Protein AF-A0AAW2U0A8-F1 (afdb_monomer_lite)

InterPro domains:
  IPR014560 Uncharacterised conserved protein UCP030333, DNA/RNA-binding Alba-related [PTHR31947] (1-43)
  IPR036882 Alba-like domain superfamily [G3DSA:3.30.110.20] (1-50)

Organism: NCBI:txid2727402

pLDDT: mean 86.23, std 13.66, range [48.94, 97.56]

Sequence (50 aa):
MTSTVEIRDESRGRPISKAKIEIVLGKTEKFDELMAAAAEERAGDVEEQS

Radius of gyration: 21.99 Å; chains: 1; bounding box: 33×38×48 Å

Secondary structure (DSSP, 8-state):
-EEEEEEE-TTTSSEEEEEEE-------TTHHHHHHHHHHHHHHHHHHT-
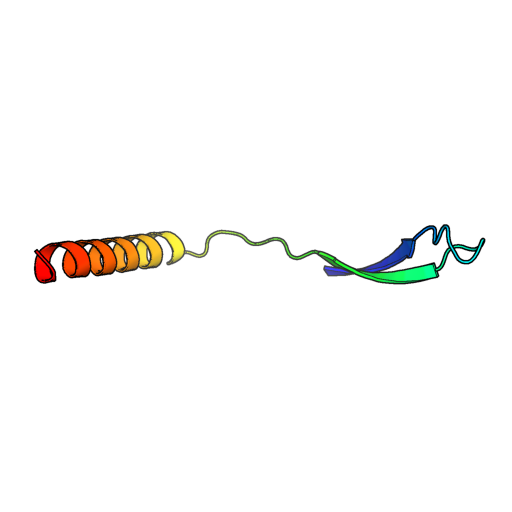
Foldseek 3Di:
DKDWDWDDDPVPRDTDIDIDDDDDDDDDPCNVVVVVVVVVVVVVVVVVVD

Structure (mmCIF, N/CA/C/O backbone):
data_AF-A0AAW2U0A8-F1
#
_entry.id   AF-A0AAW2U0A8-F1
#
loop_
_atom_site.group_PDB
_atom_site.id
_atom_site.type_symbol
_atom_site.label_atom_id
_atom_site.label_alt_id
_atom_site.label_comp_id
_atom_site.label_asym_id
_atom_site.label_entity_id
_atom_site.label_seq_id
_atom_site.pdbx_PDB_ins_code
_atom_site.Cartn_x
_atom_site.Cartn_y
_atom_site.Cartn_z
_atom_site.occupancy
_atom_site.B_iso_or_equiv
_atom_site.auth_seq_id
_atom_site.auth_comp_id
_atom_site.auth_asym_id
_atom_site.auth_atom_id
_atom_site.pdbx_PDB_model_num
ATOM 1 N N . MET A 1 1 ? 6.519 -7.649 -2.520 1.00 87.12 1 MET A N 1
ATOM 2 C CA . MET A 1 1 ? 7.348 -8.495 -3.405 1.00 87.12 1 MET A CA 1
ATOM 3 C C . MET A 1 1 ? 8.333 -7.606 -4.143 1.00 87.12 1 MET A C 1
ATOM 5 O O . MET A 1 1 ? 7.948 -6.529 -4.580 1.00 87.12 1 MET A O 1
ATOM 9 N N . THR A 1 2 ? 9.595 -8.013 -4.242 1.00 94.69 2 THR A N 1
ATOM 10 C CA . THR A 1 2 ? 10.617 -7.309 -5.031 1.00 94.69 2 THR A CA 1
ATOM 11 C C . THR A 1 2 ? 10.998 -8.151 -6.240 1.00 94.69 2 THR A C 1
ATOM 13 O O . THR A 1 2 ? 11.178 -9.360 -6.130 1.00 94.69 2 THR A O 1
ATOM 16 N N . SER A 1 3 ? 11.101 -7.512 -7.400 1.00 95.50 3 SER A N 1
ATOM 17 C CA . SER A 1 3 ? 11.500 -8.132 -8.662 1.00 95.50 3 SER A CA 1
ATOM 18 C C . SER A 1 3 ? 12.432 -7.206 -9.436 1.00 95.50 3 SER A C 1
ATOM 20 O O . SER A 1 3 ? 12.657 -6.057 -9.059 1.00 95.50 3 SER A O 1
ATOM 22 N N . THR A 1 4 ? 13.009 -7.703 -10.521 1.00 95.88 4 THR A N 1
ATOM 23 C CA . THR A 1 4 ? 13.745 -6.880 -11.480 1.00 95.88 4 THR A CA 1
ATOM 24 C C . THR A 1 4 ? 12.959 -6.858 -12.779 1.00 95.88 4 THR A C 1
ATOM 26 O O . THR A 1 4 ? 12.496 -7.902 -13.233 1.00 95.88 4 THR A O 1
ATOM 29 N N . VAL A 1 5 ? 12.790 -5.675 -13.364 1.00 94.56 5 VAL A N 1
ATOM 30 C CA . VAL A 1 5 ? 12.087 -5.491 -14.638 1.00 94.56 5 VAL A CA 1
ATOM 31 C C . VAL A 1 5 ? 12.986 -4.786 -15.639 1.00 94.56 5 VAL A C 1
ATOM 33 O O . VAL A 1 5 ? 13.807 -3.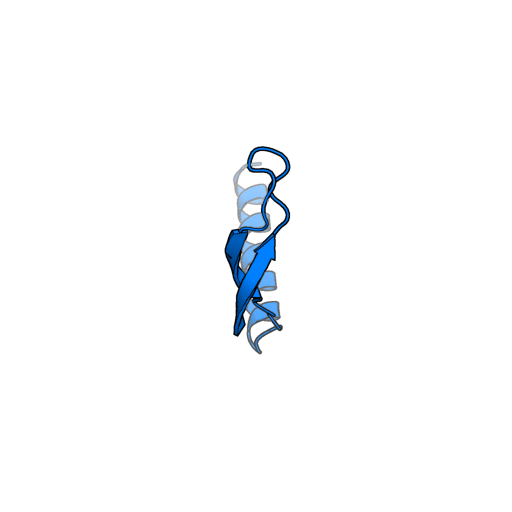945 -15.263 1.00 94.56 5 VAL A O 1
ATOM 36 N N . GLU A 1 6 ? 12.816 -5.117 -16.915 1.00 93.44 6 GLU A N 1
ATOM 37 C CA . GLU A 1 6 ? 13.436 -4.364 -17.999 1.00 93.44 6 GLU A CA 1
ATOM 38 C C . GLU A 1 6 ? 12.639 -3.091 -18.277 1.00 93.44 6 GLU A C 1
ATOM 40 O O . GLU A 1 6 ? 11.424 -3.116 -18.470 1.00 93.44 6 GLU A O 1
ATOM 45 N N . ILE A 1 7 ? 13.340 -1.964 -18.309 1.00 92.56 7 ILE A N 1
ATOM 46 C CA . ILE A 1 7 ? 12.788 -0.656 -18.639 1.00 92.56 7 ILE A CA 1
ATOM 47 C C . ILE A 1 7 ? 13.459 -0.191 -19.921 1.00 92.56 7 ILE A C 1
ATOM 49 O O . ILE A 1 7 ? 14.686 -0.205 -20.030 1.00 92.56 7 ILE A O 1
ATOM 53 N N . ARG A 1 8 ? 12.659 0.240 -20.898 1.00 88.31 8 ARG A N 1
ATOM 54 C CA . ARG A 1 8 ? 13.190 0.903 -22.089 1.00 88.31 8 ARG A CA 1
ATOM 55 C C . ARG A 1 8 ? 13.741 2.265 -21.684 1.00 88.31 8 ARG A C 1
ATOM 57 O O . ARG A 1 8 ? 13.000 3.117 -21.208 1.00 88.31 8 ARG A O 1
ATOM 64 N N . ASP A 1 9 ? 15.041 2.440 -21.858 1.00 83.44 9 ASP A N 1
ATOM 65 C CA . ASP A 1 9 ? 15.712 3.720 -21.680 1.00 83.44 9 ASP A CA 1
ATOM 66 C C . ASP A 1 9 ? 15.886 4.375 -23.057 1.00 83.44 9 ASP A C 1
ATOM 68 O O . ASP A 1 9 ? 16.753 3.977 -23.840 1.00 83.44 9 ASP A O 1
ATOM 72 N N . GLU A 1 10 ? 15.040 5.366 -23.361 1.00 80.75 10 GLU A N 1
ATOM 73 C CA . GLU A 1 10 ? 15.063 6.100 -24.636 1.00 80.75 10 GLU A CA 1
ATOM 74 C C . GLU A 1 10 ? 16.390 6.844 -24.858 1.00 80.75 10 GLU A C 1
ATOM 76 O O . GLU A 1 10 ? 16.774 7.087 -25.999 1.00 80.75 10 GLU A O 1
ATOM 81 N N . SER A 1 11 ? 17.142 7.135 -23.789 1.00 82.31 11 SER A N 1
ATOM 82 C CA . SER A 1 11 ? 18.431 7.828 -23.875 1.00 82.31 11 SER A CA 1
ATOM 83 C C . SER A 1 11 ? 19.606 6.904 -24.205 1.00 82.31 11 SER A C 1
ATOM 85 O O . SER A 1 11 ? 20.633 7.363 -24.705 1.00 82.31 11 SER A O 1
ATOM 87 N N . ARG A 1 12 ? 19.484 5.598 -23.927 1.00 77.25 12 ARG A N 1
ATOM 88 C CA . ARG A 1 12 ? 20.597 4.634 -24.026 1.00 77.25 12 ARG A CA 1
ATOM 89 C C . ARG A 1 12 ? 20.425 3.568 -25.104 1.00 77.25 12 ARG A C 1
ATOM 91 O O . ARG A 1 12 ? 21.320 2.740 -25.262 1.00 77.25 12 ARG A O 1
ATOM 98 N N . GLY A 1 13 ? 19.314 3.563 -25.842 1.00 83.00 13 GLY A N 1
ATOM 99 C CA . GLY A 1 13 ? 19.087 2.674 -26.993 1.00 83.00 13 GLY A CA 1
ATOM 100 C C . GLY A 1 13 ? 19.002 1.173 -26.670 1.00 83.00 13 GLY A C 1
ATOM 101 O O . GLY A 1 13 ? 18.747 0.375 -27.568 1.00 83.00 13 GLY A O 1
ATOM 102 N N . ARG A 1 14 ? 19.183 0.773 -25.404 1.00 84.56 14 ARG A N 1
ATOM 103 C CA . ARG A 1 14 ? 19.035 -0.604 -24.914 1.00 84.56 14 ARG A CA 1
ATOM 104 C C . ARG A 1 14 ? 18.212 -0.637 -23.622 1.00 84.56 14 ARG A C 1
ATOM 106 O O . ARG A 1 14 ? 18.330 0.295 -22.823 1.00 84.56 14 ARG A O 1
ATOM 113 N N . PRO A 1 15 ? 17.413 -1.693 -23.387 1.00 88.12 15 PRO A N 1
ATOM 114 C CA . PRO A 1 15 ? 16.713 -1.872 -22.121 1.00 88.12 15 PRO A CA 1
ATOM 115 C C . PRO A 1 15 ? 17.683 -1.944 -20.934 1.00 88.12 15 PRO A C 1
ATOM 117 O O . PRO A 1 15 ? 18.802 -2.447 -21.057 1.00 88.12 15 PRO A O 1
ATOM 120 N N . ILE A 1 16 ? 17.249 -1.431 -19.782 1.00 92.44 16 ILE A N 1
ATOM 121 C CA . ILE A 1 16 ? 17.986 -1.489 -18.518 1.00 92.44 16 ILE A CA 1
ATOM 122 C C . ILE A 1 16 ? 17.179 -2.239 -17.464 1.00 92.44 16 ILE A C 1
ATOM 124 O O . ILE A 1 16 ? 15.974 -2.038 -17.327 1.00 92.44 16 ILE A O 1
ATOM 128 N N . SER A 1 17 ? 17.856 -3.066 -16.678 1.00 93.88 17 SER A N 1
ATOM 129 C CA . SER A 1 17 ? 17.233 -3.798 -15.578 1.00 93.88 17 SER A CA 1
ATOM 130 C C . SER A 1 17 ? 17.189 -2.926 -14.325 1.00 93.88 17 SER A C 1
ATOM 132 O O . SER A 1 17 ? 18.232 -2.494 -13.831 1.00 93.88 17 SER A O 1
ATOM 134 N N . LYS A 1 18 ? 15.991 -2.664 -13.791 1.00 94.12 18 LYS A N 1
ATOM 135 C CA . LYS A 1 18 ? 15.808 -1.956 -12.513 1.00 94.12 18 LYS A CA 1
ATOM 136 C C . LYS A 1 18 ? 15.053 -2.811 -11.509 1.00 94.12 18 LYS A C 1
ATOM 138 O O . LYS A 1 18 ? 14.167 -3.581 -11.873 1.00 94.12 18 LYS A O 1
ATOM 143 N N . ALA A 1 19 ? 15.392 -2.645 -10.233 1.00 96.12 19 ALA A N 1
ATOM 144 C CA . ALA A 1 19 ? 14.612 -3.216 -9.148 1.00 96.12 19 ALA A CA 1
ATOM 145 C C . ALA A 1 19 ? 13.235 -2.537 -9.086 1.00 96.12 19 ALA A C 1
ATOM 147 O O . ALA A 1 19 ? 13.128 -1.311 -9.133 1.00 96.12 19 ALA A O 1
ATOM 148 N N . LYS A 1 20 ? 12.191 -3.349 -8.976 1.00 95.56 20 LYS A N 1
ATOM 149 C CA . LYS A 1 20 ? 10.801 -2.956 -8.788 1.00 95.56 20 LYS A CA 1
ATOM 150 C C . LYS A 1 20 ? 10.326 -3.543 -7.467 1.00 95.56 20 LYS A C 1
ATOM 152 O O . LYS A 1 20 ? 10.526 -4.726 -7.200 1.00 95.56 20 LYS A O 1
ATOM 157 N N . ILE A 1 21 ? 9.694 -2.717 -6.644 1.00 96.56 21 ILE A N 1
ATOM 158 C CA . ILE A 1 21 ? 9.036 -3.156 -5.418 1.00 96.56 21 ILE A CA 1
ATOM 159 C C . ILE A 1 21 ? 7.532 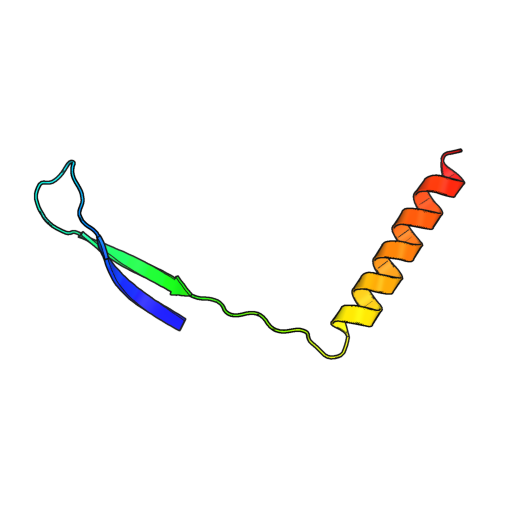-2.950 -5.564 1.00 96.56 21 ILE A C 1
ATOM 161 O O . ILE A 1 21 ? 7.079 -1.892 -5.989 1.00 96.56 21 ILE A O 1
ATOM 165 N N . GLU A 1 22 ? 6.765 -3.978 -5.227 1.00 95.94 22 GLU A N 1
ATOM 166 C CA . GLU A 1 22 ? 5.308 -3.935 -5.160 1.00 95.94 22 GLU A CA 1
ATOM 167 C C . GLU A 1 22 ? 4.890 -4.242 -3.724 1.00 95.94 22 GLU A C 1
ATOM 169 O O . GLU A 1 22 ? 5.212 -5.308 -3.181 1.00 95.94 22 GLU A O 1
ATOM 174 N N . ILE A 1 23 ? 4.203 -3.288 -3.097 1.00 96.50 23 ILE A N 1
ATOM 175 C CA . ILE A 1 23 ? 3.695 -3.403 -1.730 1.00 96.50 23 ILE A CA 1
ATOM 176 C C . ILE A 1 23 ? 2.176 -3.298 -1.797 1.00 96.50 23 ILE A C 1
ATOM 178 O O . ILE A 1 23 ? 1.641 -2.257 -2.168 1.00 96.50 23 ILE A O 1
ATOM 182 N N . VAL A 1 24 ? 1.493 -4.384 -1.441 1.00 96.25 24 VAL A N 1
ATOM 183 C CA . VAL A 1 24 ? 0.041 -4.395 -1.254 1.00 96.25 24 VAL A CA 1
ATOM 184 C C . VAL A 1 24 ? -0.221 -4.238 0.233 1.00 96.25 24 VAL A C 1
ATOM 186 O O . VAL A 1 24 ? 0.286 -5.020 1.036 1.00 96.25 24 VAL A O 1
ATOM 189 N N . LEU A 1 25 ? -0.987 -3.215 0.589 1.00 96.38 25 LEU A N 1
ATOM 190 C CA . LEU A 1 25 ? -1.402 -2.961 1.961 1.00 96.38 25 LEU A CA 1
ATOM 191 C C . LEU A 1 25 ? -2.875 -3.334 2.122 1.00 96.38 25 LEU A C 1
ATOM 193 O O . LEU A 1 25 ? -3.675 -3.155 1.205 1.00 96.38 25 LEU A O 1
ATOM 197 N N . GLY A 1 26 ? -3.220 -3.842 3.300 1.00 96.00 26 GLY A N 1
ATOM 198 C CA . GLY A 1 26 ? -4.589 -4.125 3.714 1.00 96.00 26 GLY A CA 1
ATOM 199 C C . GLY A 1 26 ? -4.859 -3.504 5.077 1.00 96.00 26 GLY A C 1
ATOM 200 O O . GLY A 1 26 ? -3.922 -3.216 5.826 1.00 96.00 26 GLY A O 1
ATOM 201 N N . LYS A 1 27 ? -6.138 -3.288 5.396 1.00 97.25 27 LYS A N 1
ATOM 202 C CA . LYS A 1 27 ? -6.522 -2.836 6.734 1.00 97.25 27 LYS A CA 1
ATOM 203 C C . LYS A 1 27 ? -6.098 -3.876 7.766 1.00 97.25 27 LYS A C 1
ATOM 205 O O . LYS A 1 27 ? -6.321 -5.071 7.583 1.00 97.25 27 LYS A O 1
ATOM 210 N N . THR A 1 28 ? -5.503 -3.398 8.847 1.00 95.50 28 THR A N 1
ATOM 211 C CA . THR A 1 28 ? -5.286 -4.185 10.059 1.00 95.50 28 THR A CA 1
ATOM 212 C C . THR A 1 28 ? -6.477 -3.999 10.991 1.00 95.50 28 THR A C 1
ATOM 214 O O . THR A 1 28 ? -7.246 -3.052 10.835 1.00 95.50 28 THR A O 1
ATOM 217 N N . GLU A 1 29 ? -6.628 -4.882 11.975 1.00 97.56 29 GLU A N 1
ATOM 218 C CA . GLU A 1 29 ? -7.767 -4.875 12.908 1.00 97.56 29 GLU A CA 1
ATOM 219 C C . GLU A 1 29 ? -7.983 -3.508 13.576 1.00 97.56 29 GLU A C 1
ATOM 221 O O . GLU A 1 29 ? -9.112 -3.065 13.738 1.00 97.56 29 GLU A O 1
ATOM 226 N N . LYS A 1 30 ? -6.890 -2.802 13.885 1.00 96.38 30 LYS A N 1
ATOM 227 C CA . LYS A 1 30 ? -6.911 -1.504 14.574 1.00 96.38 30 LYS A CA 1
ATOM 228 C C . LYS A 1 30 ? -6.925 -0.298 13.643 1.00 96.38 30 LYS A C 1
ATOM 230 O O . LYS A 1 30 ? -6.882 0.830 14.121 1.00 96.38 30 LYS A O 1
ATOM 235 N N . PHE A 1 31 ? -6.914 -0.496 12.325 1.00 97.19 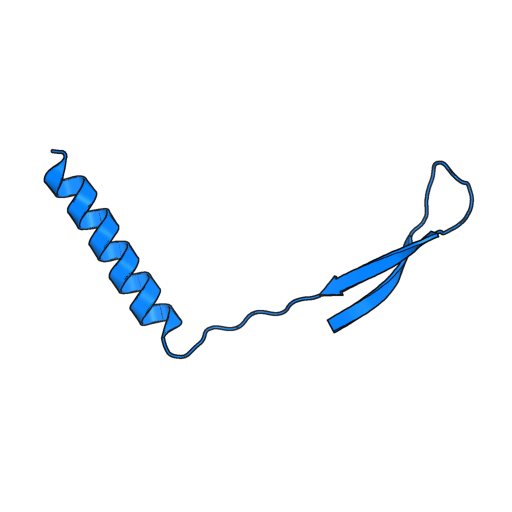31 PHE A N 1
ATOM 236 C CA . PHE A 1 31 ? -6.812 0.619 11.385 1.00 97.19 31 PHE A CA 1
ATOM 237 C C . PHE A 1 31 ? -7.965 1.610 11.572 1.00 97.19 31 PHE A C 1
ATOM 239 O O . PHE A 1 31 ? -7.729 2.809 11.671 1.00 97.19 31 PHE A O 1
ATOM 246 N N . ASP A 1 32 ? -9.196 1.108 11.676 1.00 96.12 32 ASP A N 1
ATOM 247 C CA . ASP A 1 32 ? -10.375 1.966 11.796 1.00 96.12 32 ASP A CA 1
ATOM 248 C C . ASP A 1 32 ? -10.419 2.689 13.156 1.00 96.12 32 ASP A C 1
ATOM 250 O O . ASP A 1 32 ? -10.723 3.879 13.198 1.00 96.12 32 ASP A O 1
ATOM 254 N N . GLU A 1 33 ? -10.020 2.024 14.246 1.00 95.56 33 GLU A N 1
ATOM 255 C CA . GLU A 1 33 ? -9.899 2.640 15.578 1.00 95.56 33 GLU A CA 1
ATOM 256 C C . GLU A 1 33 ? -8.861 3.770 15.594 1.00 95.56 33 GLU A C 1
ATOM 258 O O . GLU A 1 33 ? -9.135 4.862 16.084 1.00 95.56 33 GLU A O 1
ATOM 263 N N . LEU A 1 34 ? -7.679 3.531 15.016 1.00 95.88 34 LEU A N 1
ATOM 264 C CA . LEU A 1 34 ? -6.608 4.528 14.950 1.00 95.88 34 LEU A CA 1
ATOM 265 C C . LEU A 1 34 ? -6.992 5.723 14.067 1.00 95.88 34 LEU A C 1
ATOM 267 O O . LEU A 1 34 ? -6.666 6.859 14.401 1.00 95.88 34 LEU A O 1
ATOM 271 N N . MET A 1 35 ? -7.702 5.487 12.960 1.00 94.69 35 MET A N 1
ATOM 272 C CA . MET A 1 35 ? -8.202 6.564 12.101 1.00 94.69 35 MET A CA 1
ATOM 273 C C . MET A 1 35 ? -9.298 7.388 12.783 1.00 94.69 35 MET A C 1
ATOM 275 O O . MET A 1 35 ? -9.332 8.602 12.594 1.00 94.69 35 MET A O 1
ATOM 279 N N . ALA A 1 36 ? -10.170 6.751 13.570 1.00 94.19 36 ALA A N 1
ATOM 280 C CA . ALA A 1 36 ? -11.192 7.442 14.351 1.00 94.19 36 ALA A CA 1
ATOM 281 C C . ALA A 1 36 ? -10.568 8.290 15.471 1.00 94.19 36 ALA A C 1
ATOM 283 O O . ALA A 1 36 ? -10.867 9.478 15.560 1.00 94.19 36 ALA A O 1
ATOM 284 N N . ALA A 1 37 ? -9.639 7.724 16.249 1.00 94.12 37 ALA A N 1
ATOM 285 C CA . ALA A 1 37 ? -8.923 8.448 17.301 1.00 94.12 37 ALA A CA 1
ATOM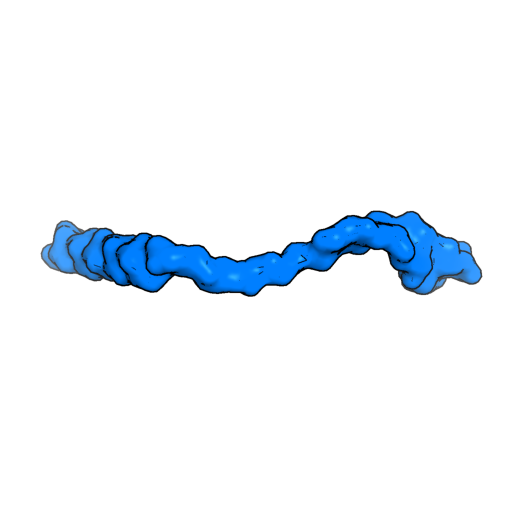 286 C C . ALA A 1 37 ? -8.162 9.668 16.750 1.00 94.12 37 ALA A C 1
ATOM 288 O O . ALA A 1 37 ? -8.251 10.762 17.300 1.00 94.12 37 ALA A O 1
ATOM 289 N N . ALA A 1 38 ? -7.476 9.515 15.611 1.00 91.00 38 ALA A N 1
ATOM 290 C CA . ALA A 1 38 ? -6.773 10.623 14.963 1.00 91.00 38 ALA A CA 1
ATOM 291 C C . ALA A 1 38 ? -7.717 11.697 14.384 1.00 91.00 38 ALA A C 1
ATOM 293 O O . ALA A 1 38 ? -7.315 12.847 14.208 1.00 91.00 38 ALA A O 1
ATOM 294 N N . ALA A 1 39 ? -8.956 11.338 14.031 1.00 88.94 39 ALA A N 1
ATOM 295 C CA . ALA A 1 39 ? -9.955 12.303 13.577 1.00 88.94 39 ALA A CA 1
ATOM 296 C C . ALA A 1 39 ? -10.516 13.127 14.745 1.00 88.94 39 ALA A C 1
ATOM 298 O O . ALA A 1 39 ? -10.719 14.328 14.585 1.00 88.94 39 ALA A O 1
ATOM 299 N N . GLU A 1 40 ? -10.724 12.499 15.903 1.00 83.88 40 GLU A N 1
ATOM 300 C CA . GLU A 1 40 ? -11.150 13.167 17.138 1.00 83.88 40 GLU A CA 1
ATOM 301 C C . GLU A 1 40 ? -10.077 14.136 17.654 1.00 83.88 40 GLU A C 1
ATOM 303 O O . GLU A 1 40 ? -10.395 15.282 17.956 1.00 83.88 40 GLU A O 1
ATOM 308 N N . GLU A 1 41 ? -8.800 13.734 17.633 1.00 79.25 41 GLU A N 1
ATOM 309 C CA . GLU A 1 41 ? -7.660 14.608 17.964 1.00 79.25 41 GLU A CA 1
ATOM 310 C C . GLU A 1 41 ? -7.644 15.875 17.091 1.00 79.25 41 GLU A C 1
ATOM 312 O O . GLU A 1 41 ? -7.583 16.992 17.598 1.00 79.25 41 GLU A O 1
ATOM 317 N N . ARG A 1 42 ? -7.809 15.727 15.768 1.00 77.31 42 ARG A N 1
ATOM 318 C CA . ARG A 1 42 ? -7.869 16.882 14.854 1.00 77.31 42 ARG A CA 1
ATOM 319 C C . ARG A 1 42 ? -9.096 17.761 15.050 1.00 77.31 42 ARG A C 1
ATOM 321 O O . ARG A 1 42 ? -9.032 18.939 14.722 1.00 77.31 42 ARG A O 1
ATOM 328 N N . ALA A 1 43 ? -10.222 17.202 15.480 1.00 72.00 43 ALA A N 1
ATOM 329 C CA . ALA A 1 43 ? -11.420 17.987 15.753 1.00 72.00 43 ALA A CA 1
ATOM 330 C C . ALA A 1 43 ? -11.261 18.796 17.051 1.00 72.00 43 ALA A C 1
ATOM 332 O O . ALA A 1 43 ? -11.634 19.966 17.075 1.00 72.00 43 ALA A O 1
ATOM 333 N N . GLY A 1 44 ? -10.637 18.207 18.077 1.00 61.88 44 GLY A N 1
ATOM 334 C CA . GLY A 1 44 ? -10.289 18.892 19.324 1.00 61.88 44 GLY A CA 1
ATOM 335 C C . GLY A 1 44 ? -9.349 20.079 19.105 1.00 61.88 44 GLY A C 1
ATOM 336 O O . GLY A 1 44 ? -9.622 21.166 19.604 1.00 61.88 44 GLY A O 1
ATOM 337 N N . ASP A 1 45 ? -8.323 19.919 18.263 1.00 60.06 45 ASP A N 1
ATOM 338 C CA . ASP A 1 45 ? -7.392 21.005 17.912 1.00 60.06 45 ASP A CA 1
ATOM 339 C C . ASP A 1 45 ? -8.080 22.199 17.213 1.00 60.06 45 ASP A C 1
ATOM 341 O O . ASP A 1 45 ? -7.639 23.342 17.343 1.00 60.06 45 ASP A O 1
ATOM 345 N N . VAL A 1 46 ? -9.159 21.957 16.45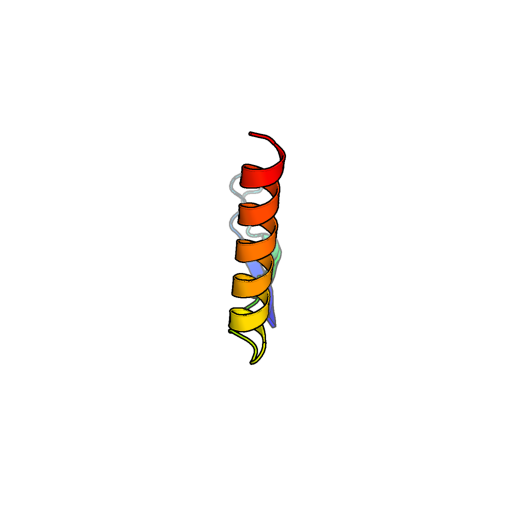7 1.00 58.75 46 VAL A N 1
ATOM 346 C CA . VAL A 1 46 ? -9.920 23.013 15.760 1.00 58.75 46 VAL A CA 1
ATOM 347 C C . VAL A 1 46 ? -10.837 23.775 16.723 1.00 58.75 46 VAL A C 1
ATOM 349 O O . VAL A 1 46 ? -11.016 24.985 16.567 1.00 58.75 46 VAL A O 1
ATOM 352 N N . GLU A 1 47 ? -11.393 23.098 17.730 1.00 55.44 47 GLU A N 1
ATOM 353 C CA . GLU A 1 47 ? -12.199 23.742 18.774 1.00 55.44 47 GLU A CA 1
ATOM 354 C C . GLU A 1 47 ? -11.340 24.526 19.780 1.00 55.44 47 GLU A C 1
ATOM 356 O O . GLU A 1 47 ? -11.770 25.580 20.237 1.00 55.44 47 GLU A O 1
ATOM 361 N N . GLU A 1 48 ? -10.113 24.083 20.081 1.00 55.06 48 GLU A N 1
ATOM 362 C CA . GLU A 1 48 ? -9.212 24.768 21.027 1.00 55.06 48 GLU A CA 1
ATOM 363 C C . GLU A 1 48 ? -8.524 26.022 20.439 1.00 55.06 48 GLU A C 1
ATOM 365 O O . GLU A 1 48 ? -8.019 26.865 21.183 1.00 55.06 48 GLU A O 1
ATOM 370 N N . GLN A 1 49 ? -8.516 26.176 19.108 1.00 53.50 49 GLN A N 1
ATOM 371 C CA . GLN A 1 49 ? -7.971 27.349 18.402 1.00 53.50 49 GLN A CA 1
ATOM 372 C C . GLN A 1 49 ? -9.022 28.408 18.000 1.00 53.50 49 GLN A C 1
ATOM 374 O O . GLN A 1 49 ? -8.658 29.371 17.316 1.00 53.50 49 GLN A O 1
ATOM 379 N N . SER A 1 50 ? -10.291 28.253 18.403 1.00 48.94 50 SER A N 1
ATOM 380 C CA . SER A 1 50 ? -11.403 29.169 18.070 1.00 48.94 50 SER A CA 1
ATOM 381 C C . SER A 1 50 ? -11.830 30.074 19.227 1.00 48.94 50 SER A C 1
ATOM 383 O O . SER A 1 50 ? -11.851 29.609 20.386 1.00 48.94 50 SER A O 1
#